Protein AF-A0A920HQB3-F1 (afdb_monomer)

Foldseek 3Di:
DDKDKDKDQADDDPVRDPVNAAMKMWTWDDDPFWIKIKIFHDHPNDTPDIDMDIDTDD

Solvent-accessible surface area (backbone atoms only — not comparable to full-atom values): 3484 Å² total; per-residue (Å²): 126,81,60,49,70,51,74,47,75,54,80,62,58,97,79,66,48,81,91,35,56,43,33,38,35,45,37,40,43,62,57,98,59,31,41,37,41,36,41,38,30,32,46,98,93,37,83,77,47,78,51,81,47,78,46,70,66,130

Structure (mmCIF, N/CA/C/O backbone):
data_AF-A0A920HQB3-F1
#
_entry.id   AF-A0A920HQB3-F1
#
loop_
_atom_site.group_PDB
_atom_site.id
_atom_site.type_symbol
_atom_site.label_atom_id
_atom_site.label_alt_id
_atom_site.label_comp_id
_atom_site.label_asym_id
_atom_site.label_entity_id
_atom_site.label_seq_id
_atom_site.pdbx_PDB_ins_code
_atom_site.Cartn_x
_atom_site.Cartn_y
_atom_site.Cartn_z
_atom_site.occupancy
_atom_site.B_iso_or_equiv
_atom_site.auth_seq_id
_atom_site.auth_comp_id
_atom_site.auth_asym_id
_atom_site.auth_atom_id
_atom_site.pdbx_PDB_model_num
ATOM 1 N N . MET A 1 1 ? 14.130 -8.684 -9.446 1.00 72.56 1 MET A N 1
ATOM 2 C CA . MET A 1 1 ? 13.501 -8.519 -8.123 1.00 72.56 1 MET A CA 1
ATOM 3 C C . MET A 1 1 ? 12.059 -8.237 -8.418 1.00 72.56 1 MET A C 1
ATOM 5 O O . MET A 1 1 ? 11.801 -7.363 -9.239 1.00 72.56 1 MET A O 1
ATOM 9 N N . ASP A 1 2 ? 11.171 -9.034 -7.849 1.00 85.94 2 ASP A N 1
ATOM 10 C CA . ASP A 1 2 ? 9.773 -9.009 -8.249 1.00 85.94 2 ASP A CA 1
ATOM 11 C C . ASP A 1 2 ? 9.028 -7.974 -7.414 1.00 85.94 2 ASP A C 1
ATOM 13 O O . ASP A 1 2 ? 9.257 -7.841 -6.210 1.00 85.94 2 ASP A O 1
ATOM 17 N N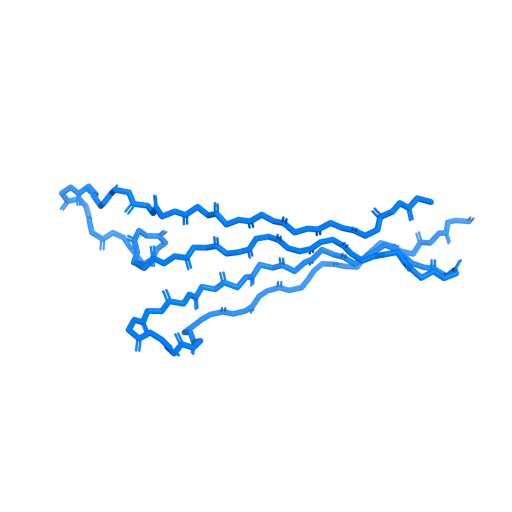 . SER A 1 3 ? 8.166 -7.209 -8.075 1.00 94.56 3 SER A N 1
ATOM 18 C CA . SER A 1 3 ? 7.229 -6.317 -7.402 1.00 94.56 3 SER A CA 1
ATOM 19 C C . SER A 1 3 ? 6.197 -7.150 -6.644 1.00 94.56 3 SER A C 1
ATOM 21 O O . SER A 1 3 ? 5.741 -8.182 -7.142 1.00 94.56 3 SER A O 1
ATOM 23 N N . TYR A 1 4 ? 5.808 -6.703 -5.455 1.00 96.12 4 TYR A N 1
ATOM 24 C CA . TYR A 1 4 ? 4.819 -7.397 -4.636 1.00 96.12 4 TYR A CA 1
ATOM 25 C C . TYR A 1 4 ? 3.902 -6.410 -3.926 1.00 96.12 4 TYR A C 1
ATOM 27 O O . TYR A 1 4 ? 4.230 -5.239 -3.747 1.00 96.12 4 TYR A O 1
ATOM 35 N N . ALA A 1 5 ? 2.745 -6.902 -3.497 1.00 97.31 5 ALA A N 1
ATOM 36 C CA . ALA A 1 5 ? 1.849 -6.158 -2.633 1.00 97.31 5 ALA A CA 1
ATOM 37 C C . ALA A 1 5 ? 1.190 -7.096 -1.625 1.00 97.31 5 ALA A C 1
ATOM 39 O O . ALA A 1 5 ? 0.942 -8.269 -1.917 1.00 97.31 5 ALA A O 1
ATOM 40 N N . PHE A 1 6 ? 0.886 -6.565 -0.448 1.00 97.12 6 PHE A N 1
ATOM 41 C CA . PHE A 1 6 ? 0.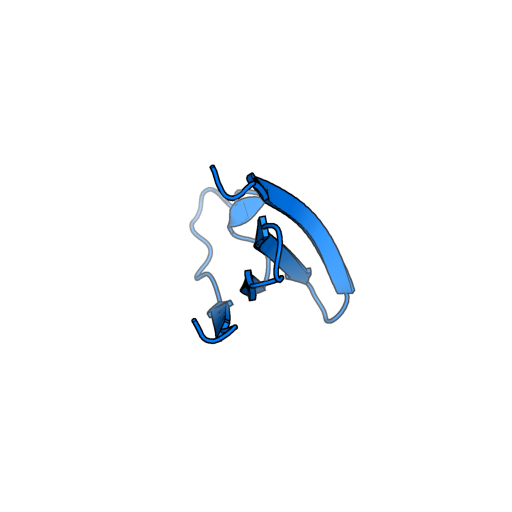043 -7.231 0.534 1.00 97.12 6 PHE A CA 1
ATOM 42 C C . PHE A 1 6 ? -0.837 -6.210 1.237 1.00 97.12 6 PHE A C 1
ATOM 44 O O . PHE A 1 6 ? -0.506 -5.024 1.314 1.00 97.12 6 PHE A O 1
ATOM 51 N N . SER A 1 7 ? -1.953 -6.688 1.776 1.00 96.75 7 SER A N 1
ATOM 52 C CA . SER A 1 7 ? -2.838 -5.862 2.574 1.00 96.75 7 SER A CA 1
ATOM 53 C C . SER A 1 7 ? -3.052 -6.424 3.970 1.00 96.75 7 SER A C 1
ATOM 55 O O . SER A 1 7 ? -2.944 -7.628 4.214 1.00 96.75 7 SER A O 1
ATOM 57 N N . VAL A 1 8 ? -3.320 -5.519 4.905 1.00 95.06 8 VAL A N 1
ATOM 58 C CA . VAL A 1 8 ? -3.642 -5.832 6.290 1.00 95.06 8 VAL A CA 1
ATOM 59 C C . VAL A 1 8 ? -4.873 -5.043 6.707 1.00 95.06 8 VAL A C 1
ATOM 61 O O . VAL A 1 8 ? -4.941 -3.820 6.578 1.00 95.06 8 VAL A O 1
ATOM 64 N N . LYS A 1 9 ? -5.863 -5.762 7.231 1.00 92.44 9 LYS A N 1
ATOM 65 C CA . LYS A 1 9 ? -7.003 -5.154 7.912 1.00 92.44 9 LYS A CA 1
ATOM 66 C C . LYS A 1 9 ? -6.637 -4.991 9.371 1.00 92.44 9 LYS A C 1
ATOM 68 O O . LYS A 1 9 ? -6.306 -5.971 10.038 1.00 92.44 9 LYS A O 1
ATOM 73 N N . VAL A 1 10 ? -6.654 -3.754 9.844 1.00 88.94 10 VAL A N 1
ATOM 74 C CA . VAL A 1 10 ? -6.302 -3.463 11.230 1.00 88.94 10 VAL A CA 1
ATOM 75 C C . VAL A 1 10 ? -7.501 -3.786 12.112 1.00 88.94 10 VAL A 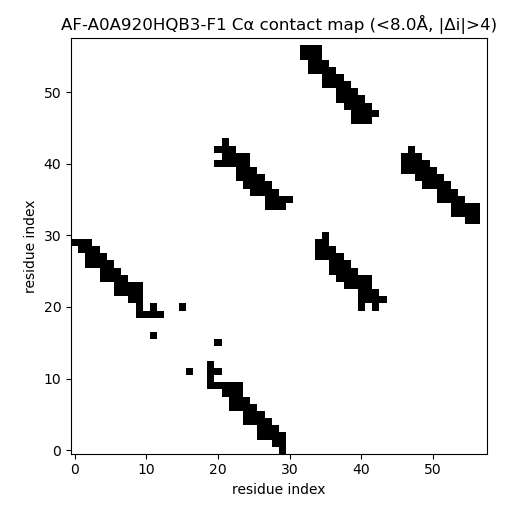C 1
ATOM 77 O O . VAL A 1 10 ? -8.637 -3.478 11.758 1.00 88.94 10 VAL A O 1
ATOM 80 N N . THR A 1 11 ? -7.249 -4.405 13.262 1.00 89.69 11 THR A N 1
ATOM 81 C CA . THR A 1 11 ? -8.232 -4.483 14.346 1.00 89.69 11 THR A CA 1
ATOM 82 C C . THR A 1 11 ? -8.083 -3.216 15.185 1.00 89.69 11 THR A C 1
ATOM 84 O O . THR A 1 11 ? -7.028 -3.051 15.804 1.00 89.69 11 THR A O 1
ATOM 87 N N . PRO A 1 12 ? -9.077 -2.310 15.204 1.00 88.00 12 PRO A N 1
ATOM 88 C CA . PRO A 1 12 ? -8.974 -1.074 15.966 1.00 88.00 12 PRO A CA 1
ATOM 89 C C . PRO A 1 12 ? -8.826 -1.345 17.460 1.00 88.00 12 PRO A C 1
ATOM 91 O O . PRO A 1 12 ? -9.405 -2.295 17.995 1.00 88.00 12 PRO A O 1
ATOM 94 N N . THR A 1 13 ? -8.065 -0.493 18.135 1.00 91.44 13 THR A N 1
ATOM 95 C CA . THR A 1 13 ? -7.960 -0.489 19.594 1.00 91.44 13 THR A CA 1
ATOM 96 C C . THR A 1 13 ? -8.901 0.562 20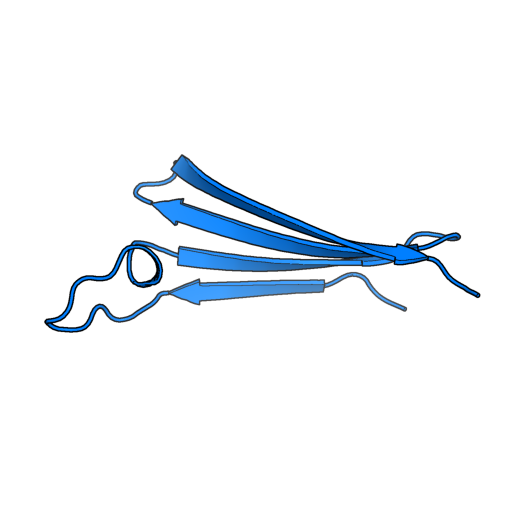.183 1.00 91.44 13 THR A C 1
ATOM 98 O O . THR A 1 13 ? -9.472 1.385 19.466 1.00 91.44 13 THR A O 1
ATOM 101 N N . GLU A 1 14 ? -9.030 0.596 21.510 1.00 92.44 14 GLU A N 1
ATOM 102 C CA . GLU A 1 14 ? -9.789 1.650 22.201 1.00 92.44 14 GLU A CA 1
ATOM 103 C C . GLU A 1 14 ? -9.220 3.060 21.956 1.00 92.44 14 GLU A C 1
ATOM 105 O O . GLU A 1 14 ? -9.936 4.048 22.099 1.00 92.44 14 GLU A O 1
ATOM 110 N N . ALA A 1 15 ? -7.947 3.171 21.554 1.00 90.62 15 ALA A N 1
ATOM 111 C CA . ALA A 1 15 ? -7.316 4.452 21.254 1.00 90.62 15 ALA A CA 1
ATOM 112 C C . ALA A 1 15 ? -7.797 5.070 19.929 1.00 90.62 15 ALA A C 1
ATOM 114 O O . ALA A 1 15 ? -7.573 6.265 19.726 1.00 90.62 15 ALA A O 1
ATOM 115 N N . ASN A 1 16 ? -8.422 4.276 19.046 1.00 85.00 16 ASN A N 1
ATOM 116 C CA . ASN A 1 16 ? -9.003 4.688 17.763 1.00 85.00 16 ASN A CA 1
ATOM 117 C C . ASN A 1 16 ? -8.115 5.669 16.978 1.00 85.00 16 ASN A C 1
ATOM 119 O O . ASN A 1 16 ? -8.525 6.768 16.589 1.00 85.00 16 ASN A O 1
ATOM 123 N N . ARG A 1 17 ? -6.843 5.303 16.813 1.00 89.94 17 ARG A N 1
ATOM 124 C CA . ARG A 1 17 ? -5.866 6.168 16.147 1.00 89.94 17 ARG A CA 1
ATOM 125 C C . ARG A 1 17 ? -6.119 6.198 14.645 1.00 89.94 17 ARG A C 1
ATOM 127 O O . ARG A 1 17 ? -6.613 5.239 14.062 1.00 89.94 17 ARG A O 1
ATOM 134 N N . GLY A 1 18 ? -5.696 7.276 13.986 1.00 87.69 18 GLY A N 1
ATOM 135 C CA . GLY A 1 18 ? -5.8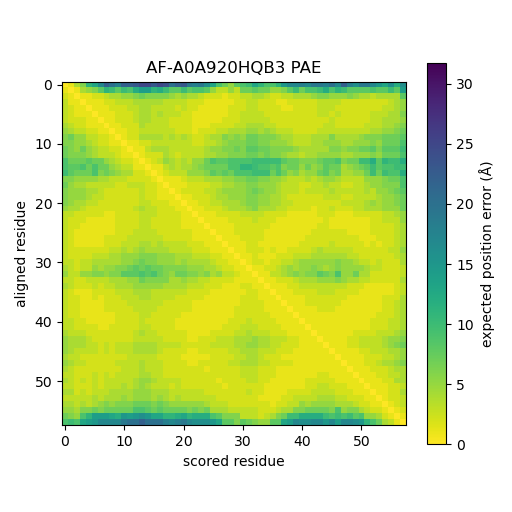66 7.417 12.536 1.00 87.69 18 GLY A CA 1
ATOM 136 C C . GLY A 1 18 ? -5.268 6.253 11.736 1.00 87.69 18 GLY A C 1
ATOM 137 O O . GLY A 1 18 ? -5.854 5.837 10.746 1.00 87.69 18 GLY A O 1
ATOM 138 N N . ASN A 1 19 ? -4.163 5.657 12.197 1.00 88.12 19 ASN A N 1
ATOM 139 C CA . ASN A 1 19 ? -3.546 4.488 11.561 1.00 88.12 19 ASN A CA 1
ATOM 140 C C . ASN A 1 19 ? -4.273 3.157 11.826 1.00 88.12 19 ASN A C 1
ATOM 142 O O . ASN A 1 19 ? -3.891 2.140 11.255 1.00 88.12 19 ASN A O 1
ATOM 146 N N . GLU A 1 20 ? -5.313 3.154 12.655 1.00 92.94 20 GLU A N 1
ATOM 147 C CA . GLU A 1 20 ? -6.165 1.992 12.936 1.00 92.94 20 GLU A CA 1
ATOM 148 C C . GLU A 1 20 ? -7.435 1.979 12.073 1.00 92.94 20 GLU A C 1
ATOM 150 O O . GLU A 1 20 ? -8.221 1.037 12.128 1.00 92.94 20 GLU A O 1
ATOM 155 N N . THR A 1 21 ? -7.643 3.014 11.253 1.00 92.50 21 THR A N 1
ATOM 156 C CA . THR A 1 21 ? -8.801 3.105 10.360 1.00 92.50 21 THR A CA 1
ATOM 157 C C . THR A 1 21 ? -8.577 2.299 9.080 1.00 92.50 21 THR A C 1
ATOM 159 O O . THR A 1 21 ? -7.624 2.548 8.343 1.00 92.50 21 THR A O 1
ATOM 162 N N . GLY A 1 22 ? -9.512 1.402 8.765 1.00 93.00 22 GLY A N 1
ATOM 163 C CA . GLY A 1 22 ? -9.601 0.754 7.458 1.00 93.00 22 GLY A CA 1
ATOM 164 C C . GLY A 1 22 ? -8.539 -0.316 7.181 1.00 93.00 22 GLY A C 1
ATOM 165 O O . GLY A 1 22 ? -8.080 -1.035 8.071 1.00 93.00 22 GLY A O 1
ATOM 166 N N . GLU A 1 23 ? -8.205 -0.458 5.903 1.00 96.12 23 GLU A N 1
ATOM 167 C CA . GLU A 1 23 ? -7.231 -1.411 5.376 1.00 96.12 23 GLU A CA 1
ATOM 168 C C . GLU A 1 23 ? -5.963 -0.678 4.941 1.00 96.12 23 GLU A C 1
ATOM 170 O O . GLU A 1 23 ? -6.029 0.376 4.306 1.00 96.12 23 GLU A O 1
ATOM 175 N N . TRP A 1 24 ? -4.810 -1.256 5.259 1.00 97.50 24 TRP A N 1
ATOM 176 C CA . TRP A 1 24 ? -3.526 -0.798 4.752 1.00 97.50 24 TRP A CA 1
ATOM 177 C C . TRP A 1 24 ? -3.037 -1.723 3.650 1.00 97.50 24 TRP A C 1
ATOM 179 O O . TRP A 1 24 ? -3.086 -2.941 3.799 1.00 97.50 24 TRP A O 1
ATOM 189 N N . VAL A 1 25 ? -2.513 -1.146 2.575 1.00 98.06 25 VAL A N 1
ATOM 190 C CA . VAL A 1 25 ? -1.814 -1.867 1.509 1.00 98.06 25 VAL A CA 1
ATOM 191 C C . VAL A 1 25 ? -0.374 -1.380 1.478 1.00 98.06 25 VAL A C 1
ATOM 193 O O . VAL A 1 25 ? -0.144 -0.176 1.349 1.00 98.06 25 VAL A O 1
ATOM 196 N N . LEU A 1 26 ? 0.579 -2.307 1.577 1.00 97.56 26 LEU A N 1
ATOM 197 C CA . LEU A 1 26 ? 1.965 -2.059 1.191 1.00 97.56 26 LEU A CA 1
ATOM 198 C C . LEU A 1 26 ? 2.166 -2.606 -0.218 1.00 97.56 26 LEU A C 1
ATOM 200 O O . LEU A 1 26 ? 1.845 -3.766 -0.484 1.00 97.56 26 LEU A O 1
ATOM 204 N N . ALA A 1 27 ? 2.727 -1.785 -1.098 1.00 97.81 27 ALA A N 1
ATOM 205 C CA . ALA A 1 27 ? 3.149 -2.193 -2.429 1.00 97.81 27 ALA A CA 1
ATOM 206 C C . ALA A 1 27 ? 4.613 -1.807 -2.652 1.00 97.81 27 ALA A C 1
ATOM 208 O O . ALA A 1 27 ? 5.011 -0.673 -2.392 1.00 97.81 27 ALA A O 1
ATOM 209 N N . GLU A 1 28 ? 5.415 -2.753 -3.131 1.00 96.81 28 GLU A N 1
ATOM 210 C CA . GLU A 1 28 ? 6.805 -2.533 -3.510 1.00 96.81 28 GLU A CA 1
ATOM 211 C C . GLU A 1 28 ? 6.977 -2.748 -5.014 1.00 96.81 28 GLU A C 1
ATOM 213 O O . GLU A 1 28 ? 6.612 -3.794 -5.559 1.00 96.81 28 GLU A O 1
ATOM 218 N N . PHE A 1 29 ? 7.572 -1.758 -5.676 1.00 95.44 29 PHE A N 1
ATOM 219 C CA . PHE A 1 29 ? 7.855 -1.755 -7.103 1.00 95.44 29 PHE A CA 1
ATOM 220 C C . PHE A 1 29 ? 9.355 -1.653 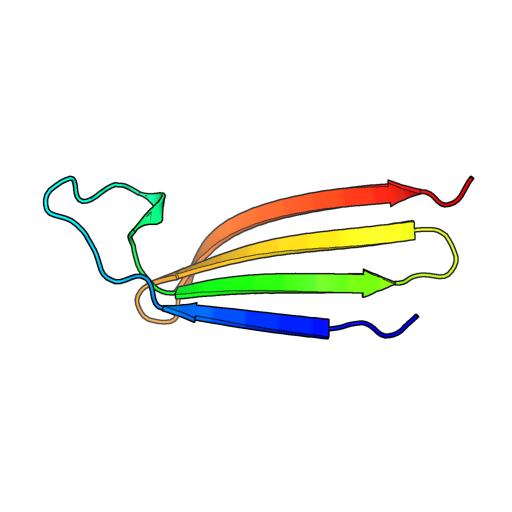-7.346 1.00 95.44 29 PHE A C 1
ATOM 222 O O . PHE A 1 29 ? 10.058 -0.829 -6.751 1.00 95.44 29 PHE A O 1
ATOM 229 N N . TRP A 1 30 ? 9.836 -2.460 -8.283 1.00 93.31 30 TRP A N 1
ATOM 230 C CA . TRP A 1 30 ? 11.193 -2.360 -8.802 1.00 93.31 30 TRP A CA 1
ATOM 231 C C . TRP A 1 30 ? 11.166 -1.759 -10.202 1.00 93.31 30 TRP A C 1
ATOM 233 O O . TRP A 1 30 ? 10.474 -2.254 -11.087 1.00 93.31 30 TRP A O 1
ATOM 243 N N . THR A 1 31 ? 11.935 -0.693 -10.397 1.00 90.00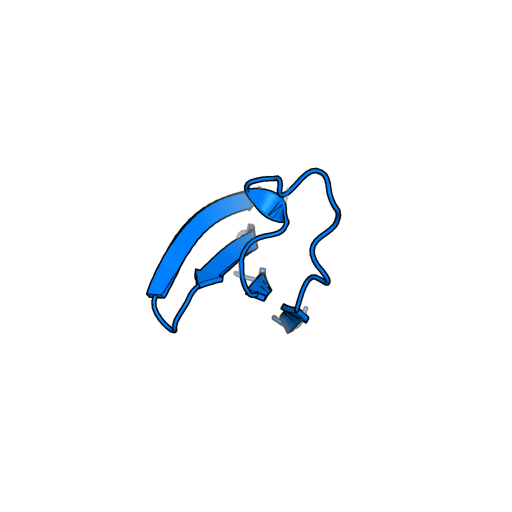 31 THR A N 1
ATOM 244 C CA . THR A 1 31 ? 12.292 -0.172 -11.717 1.00 90.00 31 THR A CA 1
ATOM 245 C C . THR A 1 31 ? 13.765 -0.466 -11.994 1.00 90.00 31 THR A C 1
ATOM 247 O O . THR A 1 31 ? 14.504 -0.933 -11.116 1.00 90.00 31 THR A O 1
ATOM 250 N N . ASP A 1 32 ? 14.214 -0.163 -13.210 1.00 90.44 32 ASP A N 1
ATOM 251 C CA . ASP A 1 32 ? 15.628 -0.284 -13.574 1.00 90.44 32 ASP A CA 1
ATOM 252 C C . ASP A 1 32 ? 16.524 0.586 -12.674 1.00 90.44 32 ASP A C 1
ATOM 254 O O . ASP A 1 32 ? 17.629 0.189 -12.311 1.00 90.44 32 ASP A O 1
ATOM 258 N N . GLU A 1 33 ? 16.010 1.734 -12.228 1.00 92.62 33 GLU A N 1
ATOM 259 C CA . GLU A 1 33 ? 16.770 2.767 -11.516 1.00 92.62 33 GLU A CA 1
ATOM 260 C C . GLU A 1 33 ? 16.486 2.826 -10.011 1.00 92.62 33 GLU A C 1
ATOM 262 O O . GLU A 1 33 ? 17.237 3.438 -9.248 1.00 92.62 33 GLU A O 1
ATOM 267 N N . SER A 1 34 ? 15.368 2.272 -9.544 1.00 94.06 34 SER A N 1
ATOM 268 C CA . SER A 1 34 ? 14.887 2.513 -8.184 1.00 94.06 34 SER A CA 1
ATOM 269 C C . SER A 1 34 ? 14.062 1.365 -7.623 1.00 94.06 34 SER A C 1
ATOM 271 O O . SER A 1 34 ? 13.430 0.588 -8.331 1.00 94.06 34 SER A O 1
ATOM 273 N N . ASN A 1 35 ? 14.017 1.333 -6.301 1.00 94.88 35 ASN A N 1
ATOM 274 C CA . ASN A 1 35 ? 13.008 0.644 -5.524 1.00 94.88 35 ASN A CA 1
ATOM 275 C C . ASN A 1 35 ? 12.028 1.678 -4.965 1.00 94.88 35 ASN A C 1
ATOM 277 O O . ASN A 1 35 ? 12.452 2.718 -4.450 1.00 94.88 35 ASN A O 1
ATOM 281 N N . ILE A 1 36 ? 10.735 1.412 -5.091 1.00 96.69 36 ILE A N 1
ATOM 282 C CA . ILE A 1 36 ? 9.663 2.288 -4.620 1.00 96.69 36 IL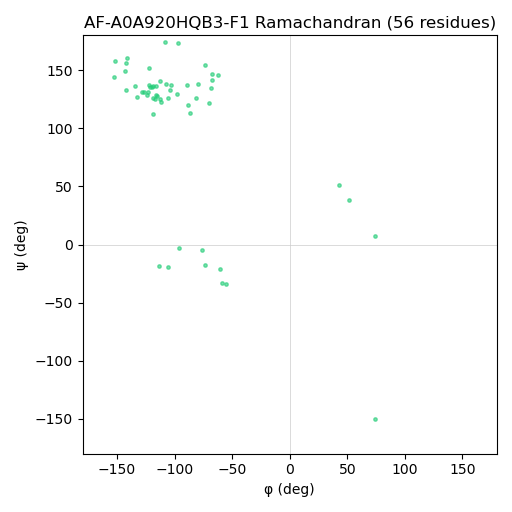E A CA 1
ATOM 283 C C . ILE A 1 36 ? 8.791 1.469 -3.674 1.00 96.69 36 ILE A C 1
ATOM 285 O O . ILE A 1 36 ? 8.348 0.387 -4.042 1.00 96.69 36 ILE A O 1
ATOM 289 N N . ILE A 1 37 ? 8.541 1.987 -2.475 1.00 97.19 37 ILE A N 1
ATOM 290 C CA . ILE A 1 37 ? 7.613 1.409 -1.502 1.00 97.19 37 ILE A CA 1
ATOM 291 C C . ILE A 1 37 ? 6.489 2.412 -1.287 1.00 97.19 37 ILE A C 1
ATOM 293 O O . ILE A 1 37 ? 6.741 3.579 -0.983 1.00 97.19 37 ILE A O 1
ATOM 297 N N . GLU A 1 38 ? 5.254 1.953 -1.412 1.00 97.94 38 GLU A N 1
ATOM 298 C CA . GLU A 1 38 ? 4.058 2.756 -1.212 1.00 97.94 38 GLU A CA 1
ATOM 299 C C . GLU A 1 38 ? 3.175 2.148 -0.129 1.00 97.94 38 GLU A C 1
ATOM 301 O O . GLU A 1 38 ? 2.960 0.936 -0.082 1.00 97.94 38 GLU A O 1
ATOM 306 N N . TRP A 1 39 ? 2.650 3.016 0.729 1.00 97.75 39 TRP A N 1
ATOM 307 C CA . TRP A 1 39 ? 1.629 2.696 1.715 1.00 97.75 39 TRP A CA 1
ATOM 308 C C . TRP A 1 39 ? 0.338 3.407 1.347 1.00 97.75 39 TRP A C 1
ATOM 310 O O . TRP A 1 39 ? 0.317 4.635 1.238 1.00 97.75 39 TRP A O 1
ATOM 320 N N . TYR A 1 40 ? -0.738 2.641 1.220 1.00 98.12 40 TYR A N 1
ATOM 321 C CA . TYR A 1 40 ? -2.085 3.139 0.978 1.00 98.12 40 TYR A CA 1
ATOM 322 C C . TYR A 1 40 ? -2.975 2.798 2.162 1.00 98.12 40 TYR A C 1
ATOM 324 O O . TYR A 1 40 ? -2.959 1.665 2.636 1.00 98.12 40 TYR A O 1
ATOM 332 N N . GLN A 1 41 ? -3.786 3.754 2.599 1.00 97.69 41 GLN A N 1
A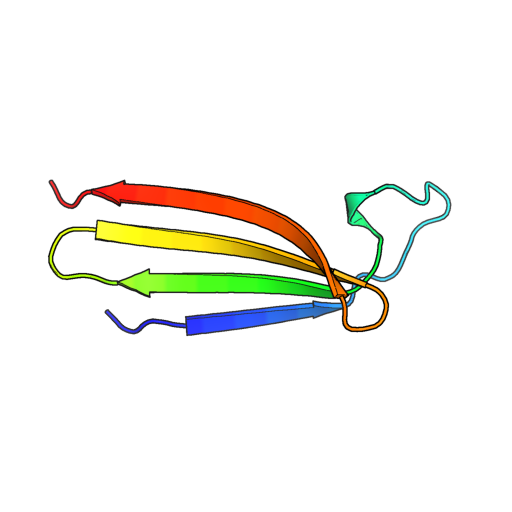TOM 333 C CA . GLN A 1 41 ? -4.835 3.531 3.584 1.00 97.69 41 GLN A CA 1
ATOM 334 C C . GLN A 1 41 ? -6.194 3.690 2.912 1.00 97.69 41 GLN A C 1
ATOM 336 O O . GLN A 1 41 ? -6.492 4.743 2.342 1.00 97.69 41 GLN A O 1
ATOM 341 N N . ILE A 1 42 ? -7.020 2.655 2.987 1.00 97.31 42 ILE A N 1
ATOM 342 C CA . ILE A 1 42 ? -8.322 2.586 2.330 1.00 97.31 42 ILE A CA 1
ATOM 343 C C . ILE A 1 42 ? -9.401 2.443 3.399 1.00 97.31 42 ILE A C 1
ATOM 345 O O . ILE A 1 42 ? -9.360 1.528 4.218 1.00 97.31 42 ILE A O 1
ATOM 349 N N . SER A 1 43 ? -10.398 3.323 3.373 1.00 95.06 43 SER A N 1
ATOM 350 C CA . SER A 1 43 ? -11.579 3.243 4.232 1.00 95.06 43 SER A CA 1
ATOM 351 C C . SER A 1 43 ? -12.837 3.344 3.383 1.00 95.06 43 SER A C 1
ATOM 353 O O . SER A 1 43 ? -12.926 4.204 2.509 1.00 95.06 43 SER A O 1
ATOM 355 N N . GLU A 1 44 ? -13.788 2.432 3.598 1.00 94.38 44 GLU A N 1
ATOM 356 C CA . GLU A 1 44 ? -15.062 2.386 2.860 1.00 94.38 44 GLU A CA 1
ATOM 357 C C . GLU A 1 44 ? -14.884 2.406 1.327 1.00 94.38 44 GLU A C 1
ATOM 359 O O . GLU A 1 44 ? -15.624 3.061 0.592 1.00 94.38 44 GLU A O 1
ATOM 364 N N . GLY A 1 45 ? -13.853 1.713 0.832 1.00 94.62 45 GLY A N 1
ATOM 365 C CA . GLY A 1 45 ? -13.519 1.659 -0.595 1.00 94.62 45 GLY A CA 1
ATOM 366 C C . GLY A 1 45 ? -12.873 2.932 -1.159 1.00 94.62 45 GLY A C 1
ATOM 367 O O . GLY A 1 45 ? -12.674 3.016 -2.368 1.00 94.62 45 GLY A O 1
ATOM 368 N N . LYS A 1 46 ? -12.529 3.916 -0.318 1.00 96.88 46 LYS A N 1
ATOM 369 C CA . LYS A 1 46 ? -11.876 5.173 -0.713 1.00 96.88 46 LYS A CA 1
ATOM 370 C C . LYS A 1 46 ? -10.457 5.253 -0.161 1.00 96.88 46 LYS A C 1
ATOM 372 O O . LYS A 1 46 ? -10.217 4.896 0.989 1.00 96.88 46 LYS A O 1
ATOM 377 N N . LEU A 1 47 ? -9.528 5.775 -0.960 1.00 97.44 47 LEU A N 1
ATOM 378 C CA . LEU A 1 47 ? -8.181 6.115 -0.501 1.00 97.44 47 LEU A CA 1
ATOM 379 C C . LEU A 1 47 ? -8.249 7.326 0.440 1.00 97.44 47 LEU A C 1
ATOM 381 O O . LEU A 1 47 ? -8.725 8.386 0.037 1.00 97.44 47 LEU A O 1
ATOM 385 N N . ILE A 1 48 ? -7.769 7.170 1.672 1.00 96.50 48 ILE A N 1
ATOM 386 C CA . ILE A 1 48 ? -7.755 8.231 2.692 1.00 96.50 48 ILE A CA 1
ATOM 387 C C . ILE A 1 48 ? -6.341 8.693 3.067 1.00 96.50 48 ILE A C 1
ATOM 389 O O . ILE A 1 48 ? -6.186 9.784 3.608 1.00 96.50 48 ILE A O 1
ATOM 393 N N . SER A 1 49 ? -5.308 7.901 2.760 1.00 96.31 49 SER A N 1
ATOM 394 C CA . SER A 1 49 ? -3.901 8.278 2.953 1.00 96.31 49 SER A CA 1
ATOM 395 C C . SER A 1 49 ? -2.997 7.546 1.964 1.00 96.31 49 SER A C 1
ATOM 397 O O . SER A 1 49 ? -3.247 6.384 1.645 1.00 96.31 49 SER A O 1
ATOM 399 N N . TRP A 1 50 ? -1.942 8.216 1.497 1.00 97.56 50 TRP A N 1
ATOM 400 C CA . TRP A 1 50 ? -0.900 7.644 0.643 1.00 97.56 50 TRP A CA 1
ATOM 401 C C . TRP A 1 50 ? 0.466 8.210 1.026 1.00 97.56 50 TRP A C 1
ATOM 403 O O . TRP A 1 50 ? 0.617 9.419 1.199 1.00 97.56 50 TRP A O 1
ATOM 413 N N . ASN A 1 51 ? 1.456 7.330 1.157 1.00 97.06 51 ASN A N 1
ATOM 414 C CA . ASN A 1 51 ? 2.845 7.693 1.420 1.00 97.06 51 ASN A CA 1
ATOM 415 C C . ASN A 1 51 ? 3.764 6.888 0.501 1.00 97.06 51 ASN A C 1
ATOM 417 O O . ASN A 1 51 ? 3.594 5.678 0.371 1.00 97.06 51 ASN A O 1
ATOM 421 N N . GLN A 1 52 ? 4.763 7.545 -0.087 1.00 97.25 52 GLN A N 1
ATOM 422 C CA . GLN A 1 52 ? 5.741 6.917 -0.975 1.00 97.25 52 GLN A CA 1
ATOM 423 C C . GLN A 1 52 ? 7.156 7.120 -0.433 1.00 97.25 52 GLN A C 1
ATOM 425 O O . GLN A 1 52 ? 7.548 8.232 -0.075 1.00 97.25 52 GLN A O 1
ATOM 430 N N . PHE A 1 53 ? 7.948 6.055 -0.464 1.00 96.56 53 PHE A N 1
ATOM 431 C CA . PHE A 1 53 ? 9.386 6.081 -0.248 1.00 96.56 53 PHE A CA 1
ATOM 432 C C . PHE A 1 53 ? 10.112 5.561 -1.493 1.00 96.56 53 PHE A C 1
ATOM 434 O O . PHE A 1 53 ? 9.723 4.548 -2.069 1.00 96.56 53 PHE A O 1
ATOM 441 N N . ARG A 1 54 ? 11.183 6.245 -1.908 1.00 95.69 54 ARG A N 1
ATOM 442 C CA . ARG A 1 54 ? 12.003 5.866 -3.065 1.00 95.69 54 ARG A CA 1
ATOM 443 C C . ARG A 1 54 ? 13.455 5.690 -2.646 1.00 95.69 54 ARG A C 1
ATOM 445 O O . ARG A 1 54 ? 14.042 6.587 -2.045 1.00 95.69 54 ARG A O 1
ATOM 452 N N . ARG A 1 55 ? 14.050 4.568 -3.047 1.00 93.56 55 ARG A N 1
ATOM 453 C CA . ARG A 1 55 ? 15.482 4.286 -2.931 1.00 93.56 55 ARG A CA 1
ATOM 454 C C . ARG A 1 55 ? 16.078 4.084 -4.321 1.00 93.56 55 ARG A C 1
ATOM 456 O O . ARG A 1 55 ? 15.788 3.084 -4.974 1.00 93.56 55 ARG A O 1
ATOM 463 N N . ASN A 1 56 ? 16.930 5.008 -4.753 1.00 92.81 56 ASN A N 1
ATOM 464 C CA . ASN A 1 56 ? 17.676 4.872 -6.005 1.00 92.81 56 ASN A CA 1
ATOM 465 C C . ASN A 1 56 ? 18.701 3.732 -5.888 1.00 92.81 56 ASN A C 1
ATOM 467 O O . ASN A 1 56 ? 19.249 3.498 -4.805 1.00 92.81 56 ASN A O 1
ATOM 471 N N . ARG A 1 57 ? 18.961 3.020 -6.988 1.00 79.75 57 ARG A N 1
ATOM 472 C CA . ARG A 1 57 ? 20.098 2.093 -7.065 1.00 79.75 57 ARG A CA 1
ATOM 473 C C . ARG A 1 57 ? 21.391 2.917 -7.057 1.00 79.75 57 ARG A C 1
ATOM 475 O O . ARG A 1 57 ? 21.444 3.959 -7.706 1.00 79.75 57 ARG A O 1
ATOM 482 N N . GLN A 1 58 ? 22.370 2.489 -6.258 1.00 73.62 58 GLN A N 1
ATOM 483 C CA . GLN A 1 58 ? 23.727 3.047 -6.289 1.00 73.62 58 GLN A CA 1
ATOM 484 C C . GLN A 1 58 ? 24.460 2.604 -7.550 1.00 73.62 58 GLN A C 1
ATOM 486 O O . GLN A 1 58 ? 24.195 1.461 -7.992 1.00 73.62 58 GLN A O 1
#

Nearest PDB structures (foldseek):
  4tvw-assembly1_A  TM=7.933E-01  e=4.030E+00  Escherichia coli
  4l9c-assembly1_A  TM=6.341E-01  e=5.335E+00  Homo sapiens
  4exr-assembly1_A-2  TM=5.049E-01  e=3.810E+00  Clostridioides difficile 630

Mean predicted aligned error: 3.55 Å

Secondary structure (DSSP, 8-state):
---EEEEEE----TT--GGGSSEEEEEEEE-SSEEEEEEEEEETTEEEEEEEEEEE--

Radius of gyration: 13.66 Å; Cα contacts (8 Å, |Δi|>4): 111; chains: 1; bounding box: 39×17×36 Å

Sequence (58 aa):
MDSYAFSVKVTPTEANRGNETGEWVLAEFWTDESNIIEWYQISEGKLISWNQFRRNRQ

pLDDT: mean 93.29, std 5.41, range [72.56, 98.12]